Protein AF-A0A820QA56-F1 (afdb_monomer_lite)

Foldseek 3Di:
DDKDKDWDDDPPPQQAIWIWIWDADPVPRDIDTLDPDTDRRFADFPDKDADPVRQWIWTHGPPAFIWIAGRVVSDTPDGHHPDDPDD

Secondary structure (DSSP, 8-state):
-EEEEEEPPPSSS---B-EEEEEE-TTT--EEES-----TTBPPEEEEEE-TTSSEEEEEESSS-EEEEETTTTEEEEEEPS-----

InterPro domains:
  IPR039694 WD repeat-containing protein 11 [PTHR14593] (2-86)
  IPR057853 WDR11, second beta-propeller [PF23752] (3-78)

Radius of gyration: 13.82 Å; chains: 1; bounding box: 39×23×36 Å

pLDDT: mean 78.4, std 12.7, range [39.97, 91.62]

Sequence (87 aa):
MLLSWAYQTPGDGRLSVRNEIFMIHIQSGRQEPFRSEINHDESPIDSFKVSHTRNYLIILFRDQPFELWDLKTFTLIRRLPKKCPRI

Organism: NCBI:txid433720

Structure (mmCIF, N/CA/C/O backbone):
data_AF-A0A820QA56-F1
#
_entry.id   AF-A0A820QA56-F1
#
loop_
_atom_site.group_PDB
_atom_site.id
_atom_site.type_symbol
_atom_site.label_atom_id
_atom_site.label_alt_id
_atom_site.label_comp_id
_atom_site.label_asym_id
_atom_site.label_entity_id
_atom_site.label_seq_id
_atom_site.pdbx_PDB_ins_code
_atom_site.Cartn_x
_atom_site.Cartn_y
_atom_site.Cartn_z
_atom_site.occupancy
_atom_site.B_iso_or_equiv
_atom_site.auth_seq_id
_atom_site.auth_comp_id
_atom_site.auth_asym_id
_atom_site.auth_atom_id
_atom_site.pdbx_PDB_model_num
ATOM 1 N N . MET A 1 1 ? -6.736 8.715 9.567 1.00 58.22 1 MET A N 1
ATOM 2 C CA . MET A 1 1 ? -5.668 7.911 8.950 1.00 58.22 1 MET A CA 1
ATOM 3 C C . MET A 1 1 ? -5.344 8.549 7.621 1.00 58.22 1 MET A C 1
ATOM 5 O O . MET A 1 1 ? -6.258 8.720 6.821 1.00 58.22 1 MET A O 1
ATOM 9 N N . LEU A 1 2 ? -4.100 8.971 7.442 1.00 70.00 2 LEU A N 1
ATOM 10 C CA . LEU A 1 2 ? -3.589 9.478 6.176 1.00 70.00 2 LEU A CA 1
ATOM 11 C C . LEU A 1 2 ? -2.557 8.481 5.662 1.00 70.00 2 LEU A C 1
ATOM 13 O O . LEU A 1 2 ? -1.755 7.966 6.441 1.00 70.00 2 LEU A O 1
ATOM 17 N N . LEU A 1 3 ? -2.650 8.177 4.373 1.00 68.44 3 LEU A N 1
ATOM 18 C CA . LEU A 1 3 ? -1.724 7.302 3.675 1.00 68.44 3 LEU A CA 1
ATOM 19 C C . LEU A 1 3 ? -0.993 8.155 2.641 1.00 68.44 3 LEU A C 1
ATOM 21 O O . LEU A 1 3 ? -1.639 8.838 1.844 1.00 68.44 3 LEU A O 1
ATOM 25 N N . SER A 1 4 ? 0.331 8.136 2.680 1.00 75.19 4 SER A N 1
ATOM 26 C CA . SER A 1 4 ? 1.193 8.851 1.742 1.00 75.19 4 SER A CA 1
ATOM 27 C C . SER A 1 4 ? 2.264 7.912 1.200 1.00 75.19 4 SER A C 1
ATOM 29 O O . SER A 1 4 ? 2.541 6.857 1.778 1.00 75.19 4 SER A O 1
ATOM 31 N N . TRP A 1 5 ? 2.845 8.286 0.063 1.00 73.38 5 TRP A N 1
ATOM 32 C CA . TRP A 1 5 ? 3.900 7.513 -0.575 1.00 73.38 5 TRP A CA 1
ATOM 33 C C . TRP A 1 5 ? 4.956 8.413 -1.190 1.00 73.38 5 TRP A C 1
ATOM 35 O O . TRP A 1 5 ? 4.674 9.543 -1.590 1.00 73.38 5 TRP A O 1
ATOM 45 N N . ALA A 1 6 ? 6.164 7.872 -1.288 1.00 73.31 6 ALA A N 1
ATOM 46 C CA . ALA A 1 6 ? 7.269 8.452 -2.025 1.00 73.31 6 ALA A CA 1
ATOM 47 C C . ALA A 1 6 ? 8.121 7.325 -2.620 1.00 73.31 6 ALA A C 1
ATOM 49 O O . ALA A 1 6 ? 8.144 6.203 -2.107 1.00 73.31 6 ALA A O 1
ATOM 50 N N . TYR A 1 7 ? 8.827 7.634 -3.701 1.00 69.19 7 TYR A N 1
ATOM 51 C CA . TYR A 1 7 ? 9.876 6.777 -4.235 1.00 69.19 7 TYR A CA 1
ATOM 52 C C . TYR A 1 7 ? 11.085 7.632 -4.608 1.00 69.19 7 TYR A C 1
ATOM 54 O O . TYR A 1 7 ? 10.942 8.795 -4.990 1.00 69.19 7 TYR A O 1
ATOM 62 N N . GLN A 1 8 ? 12.280 7.062 -4.479 1.00 62.97 8 GLN A N 1
ATOM 63 C CA . GLN A 1 8 ? 13.515 7.701 -4.930 1.00 62.97 8 GL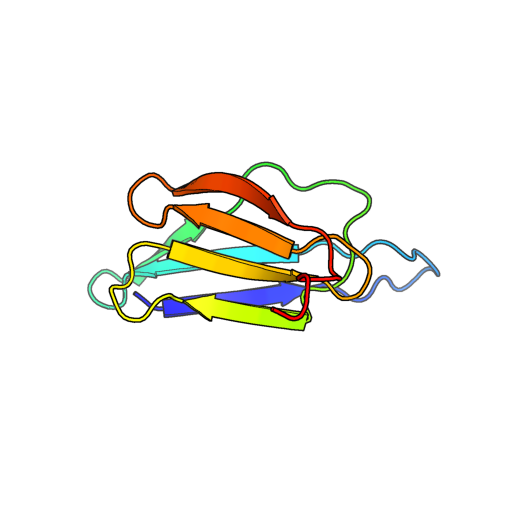N A CA 1
ATOM 64 C C . GLN A 1 8 ? 13.767 7.355 -6.399 1.00 62.97 8 GLN A C 1
ATOM 66 O O . GLN A 1 8 ? 13.710 6.183 -6.774 1.00 62.97 8 GLN A O 1
ATOM 71 N N . THR A 1 9 ? 14.071 8.357 -7.224 1.00 60.09 9 THR A N 1
ATOM 72 C CA . THR A 1 9 ? 14.559 8.139 -8.593 1.00 60.09 9 THR A CA 1
ATOM 73 C C . THR A 1 9 ? 16.040 7.741 -8.523 1.00 60.09 9 THR A C 1
ATOM 75 O O . THR A 1 9 ? 16.838 8.540 -8.029 1.00 60.09 9 THR A O 1
ATOM 78 N N . PRO A 1 10 ? 16.447 6.540 -8.971 1.00 59.12 10 PRO A N 1
ATOM 79 C CA . PRO A 1 10 ? 17.841 6.117 -8.893 1.00 59.12 10 PRO A CA 1
ATOM 80 C C . PRO A 1 10 ? 18.697 6.941 -9.862 1.00 59.12 10 PRO A C 1
ATOM 82 O O . PRO A 1 10 ? 18.384 7.019 -11.047 1.00 59.12 10 PRO A O 1
ATOM 85 N N . GLY A 1 11 ? 19.786 7.534 -9.371 1.00 56.69 11 GLY A N 1
ATOM 86 C CA . GLY A 1 11 ? 20.696 8.361 -10.176 1.00 56.69 11 GLY A CA 1
ATOM 87 C C . GLY A 1 11 ? 21.585 7.597 -11.168 1.00 56.69 11 GLY A C 1
ATOM 88 O O . GLY A 1 11 ? 22.269 8.236 -11.954 1.00 56.69 11 GLY A O 1
ATOM 89 N N . ASP A 1 12 ? 21.559 6.259 -11.162 1.00 59.00 12 ASP A N 1
ATOM 90 C CA . ASP A 1 12 ? 22.586 5.403 -11.790 1.00 59.00 12 ASP A CA 1
ATOM 91 C C . ASP A 1 12 ? 22.017 4.343 -12.758 1.00 59.00 12 ASP A C 1
ATOM 93 O O . ASP A 1 12 ? 22.451 3.193 -12.790 1.00 59.00 12 ASP A O 1
ATOM 97 N N . GLY A 1 13 ? 20.974 4.669 -13.530 1.00 55.91 13 GLY A N 1
ATOM 98 C CA . GLY A 1 13 ? 20.421 3.735 -14.532 1.00 55.91 13 GLY A CA 1
ATOM 99 C C . GLY A 1 13 ? 19.767 2.470 -13.949 1.00 55.91 13 GLY A C 1
ATOM 100 O O . GLY A 1 13 ? 19.401 1.555 -14.684 1.00 55.91 13 GLY A O 1
ATOM 101 N N . ARG A 1 14 ? 19.584 2.417 -12.625 1.00 56.12 14 ARG A N 1
ATOM 102 C CA . ARG A 1 14 ? 18.803 1.388 -11.935 1.00 56.12 14 ARG A CA 1
ATOM 103 C C . ARG A 1 14 ? 17.325 1.539 -12.310 1.00 56.12 14 ARG A C 1
ATOM 105 O O . ARG A 1 14 ? 16.734 2.589 -12.079 1.00 56.12 14 ARG A O 1
ATOM 112 N N . LEU A 1 15 ? 16.732 0.479 -12.860 1.00 60.28 15 LEU A N 1
ATOM 113 C CA . LEU A 1 15 ? 15.305 0.415 -13.221 1.00 60.28 15 LEU A CA 1
ATOM 114 C C . LEU A 1 15 ? 14.384 0.199 -12.003 1.00 60.28 15 LEU A C 1
ATOM 116 O O . LEU A 1 15 ? 13.177 0.408 -12.094 1.00 60.28 15 LEU A O 1
ATOM 120 N N . SER A 1 16 ? 14.957 -0.206 -10.868 1.00 66.25 16 SER A N 1
ATOM 121 C CA . SER A 1 16 ? 14.263 -0.502 -9.614 1.00 66.25 16 SER A CA 1
ATOM 122 C C . SER A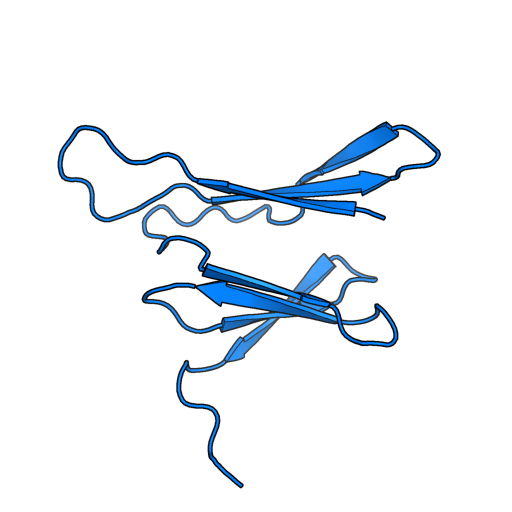 1 16 ? 14.176 0.733 -8.717 1.00 66.25 16 SER A C 1
ATOM 124 O O . SER A 1 16 ? 15.212 1.328 -8.398 1.00 66.25 16 SER A O 1
ATOM 126 N N . VAL A 1 17 ? 12.984 1.085 -8.237 1.00 76.19 17 VAL A N 1
ATOM 127 C CA . VAL A 1 17 ? 12.810 2.151 -7.238 1.00 76.19 17 VAL A CA 1
ATOM 128 C C . VAL A 1 17 ? 12.5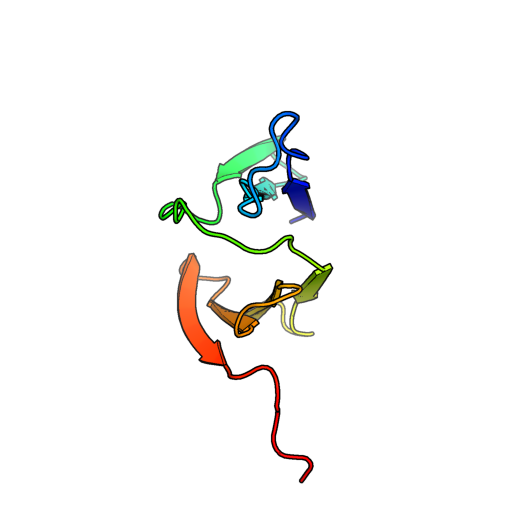27 1.568 -5.861 1.00 76.19 17 VAL A C 1
ATOM 130 O O . VAL A 1 17 ? 11.980 0.479 -5.733 1.00 76.19 17 VAL A O 1
ATOM 133 N N . ARG A 1 18 ? 12.882 2.307 -4.808 1.00 78.06 18 ARG A N 1
ATOM 134 C CA . ARG A 1 18 ? 12.489 1.971 -3.437 1.00 78.06 18 ARG A CA 1
ATOM 135 C C . ARG A 1 18 ? 11.196 2.701 -3.110 1.00 78.06 18 ARG A C 1
ATOM 137 O O . ARG A 1 18 ? 11.204 3.929 -3.037 1.00 78.06 18 ARG A O 1
ATOM 144 N N . ASN A 1 19 ? 10.113 1.956 -2.915 1.00 83.19 19 ASN A N 1
ATOM 145 C CA . ASN A 1 19 ? 8.852 2.523 -2.462 1.00 83.19 19 ASN A CA 1
ATOM 146 C C . ASN A 1 19 ? 8.773 2.495 -0.940 1.00 83.19 19 ASN A C 1
ATOM 148 O O . ASN A 1 19 ? 8.930 1.446 -0.316 1.00 83.19 19 ASN A O 1
ATOM 152 N N . GLU A 1 20 ? 8.463 3.641 -0.345 1.00 82.62 20 GLU A N 1
ATOM 153 C CA . GLU A 1 20 ? 8.216 3.742 1.089 1.00 82.62 20 GLU A CA 1
ATOM 154 C C . GLU A 1 20 ? 6.773 4.174 1.325 1.00 82.62 20 GLU A C 1
ATOM 156 O O . GLU A 1 20 ? 6.292 5.159 0.758 1.00 82.62 20 GLU A O 1
ATOM 161 N N . ILE A 1 21 ? 6.069 3.398 2.149 1.00 84.88 21 ILE A N 1
ATOM 162 C CA . ILE A 1 21 ? 4.655 3.609 2.446 1.00 84.88 21 ILE A CA 1
ATOM 163 C C . ILE A 1 21 ? 4.502 3.678 3.949 1.00 84.88 21 ILE A C 1
ATOM 165 O O . ILE A 1 21 ? 4.876 2.748 4.669 1.00 84.88 21 ILE A O 1
ATOM 169 N N . PHE A 1 22 ? 3.905 4.770 4.403 1.00 85.62 22 PHE A N 1
ATOM 170 C CA . PHE A 1 22 ? 3.672 5.018 5.810 1.00 85.62 22 PHE A CA 1
ATOM 171 C C . PHE A 1 22 ? 2.197 5.242 6.080 1.00 85.62 22 PHE A C 1
ATOM 173 O O . PHE A 1 22 ? 1.491 5.918 5.328 1.00 85.62 22 PHE A O 1
ATOM 180 N N . MET A 1 23 ? 1.750 4.697 7.204 1.00 84.75 23 MET A N 1
ATOM 181 C CA . MET A 1 23 ? 0.467 5.025 7.785 1.00 84.75 23 MET A CA 1
ATOM 182 C C . MET A 1 23 ? 0.654 6.065 8.880 1.00 84.75 23 MET A C 1
ATOM 184 O O . MET A 1 23 ? 1.455 5.877 9.793 1.00 84.75 23 MET A O 1
ATOM 188 N N . ILE A 1 24 ? -0.118 7.150 8.796 1.00 87.94 24 ILE A N 1
ATOM 189 C CA . ILE A 1 24 ? -0.076 8.235 9.773 1.00 87.94 24 ILE A CA 1
ATOM 190 C C . ILE A 1 24 ? -1.424 8.348 10.487 1.00 87.94 24 ILE A C 1
ATOM 192 O O . ILE A 1 24 ? -2.492 8.565 9.888 1.00 87.94 24 ILE A O 1
ATOM 196 N N . HIS A 1 25 ? -1.370 8.242 11.810 1.00 83.88 25 HIS A N 1
ATOM 197 C CA . HIS A 1 25 ? -2.490 8.509 12.697 1.00 83.88 25 HIS A CA 1
ATOM 198 C C . HIS A 1 25 ? -2.581 10.013 12.959 1.00 83.88 25 HIS A C 1
ATOM 200 O O . HIS A 1 25 ? -1.882 10.543 13.808 1.00 83.88 25 HIS A O 1
ATOM 206 N N . ILE A 1 26 ? -3.477 10.704 12.248 1.00 84.06 26 ILE A N 1
ATOM 207 C CA . ILE A 1 26 ? -3.643 12.170 12.339 1.00 84.06 26 ILE A CA 1
ATOM 208 C C . ILE A 1 26 ? -3.815 12.669 13.785 1.00 84.06 26 ILE A C 1
ATOM 210 O O . ILE A 1 26 ? -3.260 13.698 14.140 1.00 84.06 26 ILE A O 1
ATOM 214 N N . GLN A 1 27 ? -4.576 11.950 14.617 1.00 87.31 27 GLN A N 1
ATOM 215 C CA . GLN A 1 27 ? -4.866 12.385 15.989 1.00 87.31 27 GLN A CA 1
ATOM 216 C C . GLN A 1 27 ? -3.659 12.275 16.928 1.00 87.31 27 GLN A C 1
ATOM 218 O O . GLN A 1 27 ? -3.521 13.098 17.823 1.00 87.31 27 GLN A O 1
ATOM 223 N N . SER A 1 28 ? -2.804 11.265 16.745 1.00 88.94 28 SER A N 1
ATOM 224 C CA . SER A 1 28 ? -1.655 11.011 17.625 1.00 88.94 28 SER A CA 1
ATOM 225 C C . SER A 1 28 ? -0.312 11.411 17.015 1.00 88.94 28 SER A C 1
ATOM 227 O O . SER A 1 28 ? 0.701 11.365 17.701 1.00 88.94 28 SER A O 1
ATOM 229 N N . GLY A 1 29 ? -0.274 11.734 15.720 1.00 87.44 29 GLY A N 1
ATOM 230 C CA . GLY A 1 29 ? 0.958 11.939 14.958 1.00 87.44 29 GLY A CA 1
ATOM 231 C C . GLY A 1 29 ? 1.788 10.667 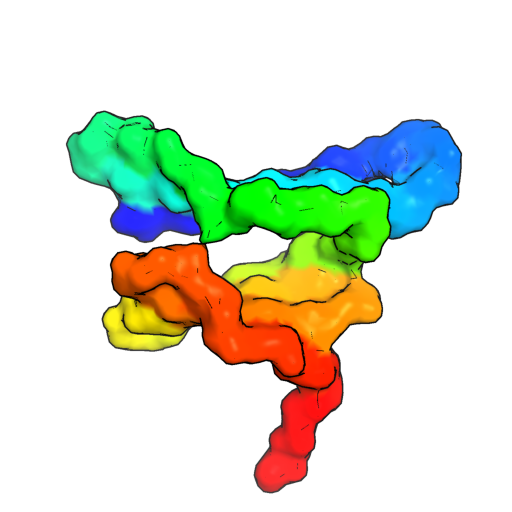14.746 1.00 87.44 29 GLY A C 1
ATOM 232 O O . GLY A 1 29 ? 2.861 10.742 14.156 1.00 87.44 29 GLY A O 1
ATOM 233 N N . ARG A 1 30 ? 1.322 9.495 15.204 1.00 88.00 30 ARG A N 1
ATOM 234 C CA . ARG A 1 30 ? 2.081 8.242 15.105 1.00 88.00 30 ARG A CA 1
ATOM 235 C C . ARG A 1 30 ? 2.233 7.819 13.643 1.00 88.00 30 ARG A C 1
ATOM 237 O O . ARG A 1 30 ? 1.232 7.726 12.929 1.00 88.00 30 ARG A O 1
ATOM 244 N N . GLN A 1 31 ? 3.466 7.529 13.240 1.00 87.25 31 GLN A N 1
ATOM 245 C CA . GLN A 1 31 ? 3.823 7.022 11.918 1.00 87.25 31 GLN A CA 1
ATOM 246 C C . GLN A 1 31 ? 4.289 5.571 12.029 1.00 87.25 31 GLN A C 1
ATOM 248 O O . GLN A 1 31 ? 5.147 5.261 12.851 1.00 87.25 31 GLN A O 1
ATOM 253 N N . GLU A 1 32 ? 3.744 4.698 11.186 1.00 86.75 32 GLU A N 1
ATOM 254 C CA . GLU A 1 32 ? 4.118 3.283 11.135 1.00 86.75 32 GLU A CA 1
ATOM 255 C C . GLU A 1 32 ? 4.371 2.859 9.680 1.00 86.75 32 GLU A C 1
ATOM 257 O O . GLU A 1 32 ? 3.612 3.260 8.788 1.00 86.75 32 GLU A O 1
ATOM 262 N N . PRO A 1 33 ? 5.441 2.092 9.397 1.00 84.38 33 PRO A N 1
ATOM 263 C CA . PRO A 1 33 ? 5.677 1.562 8.059 1.00 84.38 33 PRO A CA 1
ATOM 264 C C . PRO A 1 33 ? 4.565 0.573 7.690 1.00 84.38 33 PRO A C 1
ATOM 266 O O . PRO A 1 33 ? 4.253 -0.336 8.453 1.00 84.38 33 PRO A O 1
ATOM 269 N N . PHE A 1 34 ? 3.960 0.757 6.515 1.00 83.38 34 PHE A N 1
ATOM 270 C CA . PHE A 1 34 ? 2.835 -0.063 6.053 1.00 83.38 34 PHE A CA 1
ATOM 271 C C . PHE A 1 34 ? 3.291 -1.355 5.358 1.00 83.38 34 PHE A C 1
ATOM 273 O O . PHE A 1 34 ? 2.621 -2.377 5.458 1.00 83.38 34 PHE A O 1
ATOM 280 N N . ARG A 1 35 ? 4.433 -1.319 4.655 1.00 79.69 35 ARG A N 1
ATOM 281 C CA . ARG A 1 35 ? 5.057 -2.486 4.005 1.00 79.69 35 ARG A CA 1
ATOM 282 C C . ARG A 1 35 ? 6.413 -2.757 4.642 1.00 79.69 35 ARG A C 1
ATOM 284 O O . ARG A 1 35 ? 7.268 -1.877 4.662 1.00 79.69 35 ARG A O 1
ATOM 291 N N . SER A 1 36 ? 6.598 -3.973 5.149 1.00 65.44 36 SER A N 1
ATOM 292 C CA . SER A 1 36 ? 7.852 -4.414 5.776 1.00 65.44 36 SER A CA 1
ATOM 293 C C . SER A 1 36 ? 8.795 -5.104 4.784 1.00 65.44 36 SER A C 1
ATOM 295 O O . SER A 1 36 ? 10.010 -5.030 4.940 1.00 65.44 36 SER A O 1
ATOM 297 N N . GLU A 1 37 ? 8.251 -5.747 3.746 1.00 64.56 37 GLU A N 1
ATOM 298 C CA . GLU A 1 37 ? 9.025 -6.445 2.715 1.00 64.56 37 GLU A CA 1
ATOM 299 C C . GLU A 1 37 ? 9.303 -5.512 1.533 1.00 64.56 37 GLU A C 1
ATOM 301 O O . GLU A 1 37 ? 8.511 -5.401 0.597 1.00 64.56 37 GLU A O 1
ATOM 306 N N . ILE A 1 38 ? 10.430 -4.805 1.602 1.00 63.34 38 ILE A N 1
ATOM 307 C CA . ILE A 1 38 ? 10.932 -3.982 0.500 1.00 63.34 38 ILE A CA 1
ATOM 308 C C . ILE A 1 38 ? 11.648 -4.919 -0.473 1.00 63.34 38 ILE A C 1
ATOM 310 O O . ILE A 1 38 ? 12.762 -5.370 -0.203 1.00 63.34 38 ILE A O 1
ATOM 314 N N . ASN A 1 39 ? 11.013 -5.229 -1.603 1.00 64.75 39 ASN A N 1
ATOM 315 C CA . ASN A 1 39 ? 11.688 -5.973 -2.660 1.00 64.75 39 ASN A CA 1
ATOM 316 C C . ASN A 1 39 ? 12.730 -5.069 -3.335 1.00 64.75 39 ASN A C 1
ATOM 318 O O . ASN A 1 39 ? 12.502 -3.881 -3.551 1.00 64.75 39 ASN A O 1
ATOM 322 N N . HIS A 1 40 ? 13.892 -5.624 -3.679 1.00 60.72 40 HIS A N 1
ATOM 323 C CA . HIS A 1 40 ? 14.974 -4.853 -4.303 1.00 60.72 40 HIS A CA 1
ATOM 324 C C . HIS A 1 40 ? 14.669 -4.403 -5.741 1.00 60.72 40 HIS A C 1
ATOM 326 O O . HIS A 1 40 ? 15.402 -3.570 -6.268 1.00 60.72 40 HIS A O 1
ATOM 332 N N . ASP A 1 41 ? 13.605 -4.932 -6.351 1.00 69.62 41 ASP A N 1
ATOM 333 C CA . ASP A 1 41 ? 13.259 -4.739 -7.760 1.00 69.62 41 ASP A CA 1
ATOM 334 C C . ASP A 1 41 ? 11.796 -4.283 -7.912 1.00 69.62 41 ASP A C 1
ATOM 336 O O . ASP A 1 41 ? 10.964 -4.941 -8.537 1.00 69.62 41 ASP A O 1
ATOM 340 N N . GLU A 1 42 ? 11.425 -3.192 -7.235 1.00 76.31 42 GLU A N 1
ATOM 341 C CA . GLU A 1 42 ? 10.065 -2.650 -7.299 1.00 76.31 42 GLU A CA 1
ATOM 342 C C . GLU A 1 42 ? 9.894 -1.615 -8.409 1.00 76.31 42 GLU A C 1
ATOM 344 O O . GLU A 1 42 ? 10.753 -0.766 -8.660 1.00 76.31 42 GLU A O 1
ATOM 349 N N . SER A 1 43 ? 8.725 -1.656 -9.048 1.00 81.94 43 SER A N 1
ATOM 350 C CA . SER A 1 43 ? 8.291 -0.587 -9.942 1.00 81.94 43 SER A CA 1
ATOM 351 C C . SER A 1 43 ? 7.782 0.613 -9.138 1.00 81.94 43 SER A C 1
ATOM 353 O O . SER A 1 43 ? 7.290 0.437 -8.021 1.00 81.94 43 SER A O 1
ATOM 355 N N . PRO A 1 44 ? 7.813 1.834 -9.697 1.00 83.31 44 PRO A N 1
ATOM 356 C CA . PRO A 1 44 ? 7.218 2.992 -9.042 1.00 83.31 44 PRO A CA 1
ATOM 357 C C . PRO A 1 44 ? 5.741 2.784 -8.748 1.00 83.31 44 PRO A C 1
ATOM 359 O O . PRO A 1 44 ? 4.995 2.294 -9.604 1.00 83.31 44 PRO A O 1
ATOM 362 N N . ILE A 1 45 ? 5.316 3.199 -7.555 1.00 86.19 45 ILE A N 1
ATOM 363 C CA . ILE A 1 45 ? 3.893 3.306 -7.258 1.00 86.19 45 ILE A CA 1
ATOM 364 C C . ILE A 1 45 ? 3.291 4.413 -8.119 1.00 86.19 45 ILE A C 1
ATOM 366 O O . ILE A 1 45 ? 3.737 5.562 -8.108 1.00 86.19 45 ILE A O 1
ATOM 370 N N . ASP A 1 46 ? 2.258 4.040 -8.856 1.00 86.44 46 ASP A N 1
ATOM 371 C CA . ASP A 1 46 ? 1.448 4.941 -9.655 1.00 86.44 46 ASP A CA 1
ATOM 372 C C . ASP A 1 46 ? 0.360 5.596 -8.797 1.00 86.44 46 ASP A C 1
ATOM 374 O O . ASP A 1 46 ? 0.215 6.817 -8.773 1.00 86.44 46 ASP A O 1
ATOM 378 N N . SER A 1 47 ? -0.390 4.789 -8.041 1.00 84.69 47 SER A N 1
ATOM 379 C CA . SER A 1 47 ? -1.496 5.292 -7.229 1.00 84.69 47 SER A CA 1
ATOM 380 C C . SER A 1 47 ? -1.930 4.338 -6.114 1.00 84.69 47 SER A C 1
ATOM 382 O O . SER A 1 47 ? -1.609 3.151 -6.099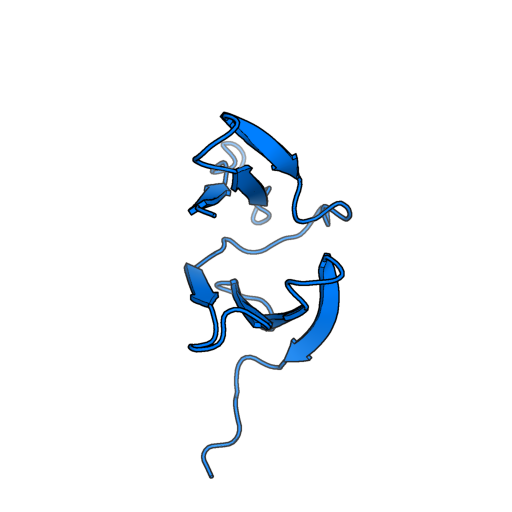 1.00 84.69 47 SER A O 1
ATOM 384 N N . PHE A 1 48 ? -2.714 4.878 -5.179 1.00 87.50 48 PHE A N 1
ATOM 385 C CA . PHE A 1 48 ? -3.377 4.138 -4.108 1.00 87.50 48 PHE A CA 1
ATOM 386 C C . PHE A 1 48 ? -4.882 4.324 -4.175 1.00 87.50 48 PHE A C 1
ATOM 388 O O . PHE A 1 48 ? -5.375 5.427 -4.430 1.00 87.50 48 PHE A O 1
ATOM 395 N N . LYS A 1 49 ? -5.628 3.261 -3.879 1.00 87.88 49 LYS A N 1
ATOM 396 C CA . LYS A 1 49 ? -7.086 3.314 -3.759 1.00 87.88 49 LYS A CA 1
ATOM 397 C C . LYS A 1 49 ? -7.527 2.625 -2.483 1.00 87.88 49 LYS A C 1
ATOM 399 O O . LYS A 1 49 ? -7.347 1.424 -2.318 1.00 87.88 49 LYS A O 1
ATOM 404 N N . VAL A 1 50 ? -8.135 3.392 -1.589 1.00 88.56 50 VAL A N 1
ATOM 405 C CA . VAL A 1 50 ? -8.768 2.863 -0.381 1.00 88.56 50 VAL A CA 1
ATOM 406 C C . VAL A 1 50 ? -10.223 2.542 -0.708 1.00 88.56 50 VAL A C 1
ATOM 408 O O . VAL A 1 50 ? -10.915 3.338 -1.342 1.00 88.56 50 VAL A O 1
ATOM 411 N N . SER A 1 51 ? -10.690 1.370 -0.285 1.00 87.62 51 SER A N 1
ATOM 412 C CA . SER A 1 51 ? -12.106 0.994 -0.360 1.00 87.62 51 SER A CA 1
ATOM 413 C C . SER A 1 51 ? -12.997 2.000 0.375 1.00 87.62 51 SER A C 1
ATOM 415 O O . SER A 1 51 ? -12.586 2.609 1.362 1.00 87.62 51 SER A O 1
ATOM 417 N N . HIS A 1 52 ? -14.252 2.134 -0.058 1.00 84.62 52 HIS A N 1
ATOM 418 C CA . HIS A 1 52 ? -15.205 3.059 0.565 1.00 84.62 52 HIS A CA 1
ATOM 419 C C . HIS A 1 52 ? -15.379 2.802 2.073 1.00 84.62 52 HIS A C 1
ATOM 421 O O . HIS A 1 52 ? -15.419 3.735 2.870 1.00 84.62 52 HIS A O 1
ATOM 427 N N . THR A 1 53 ? -15.389 1.529 2.478 1.00 89.44 53 THR A N 1
ATOM 428 C CA . THR A 1 53 ? -15.506 1.115 3.883 1.00 89.44 53 THR A CA 1
ATOM 429 C C . THR A 1 53 ? -14.182 1.145 4.650 1.00 89.44 53 THR A C 1
ATOM 431 O O . THR A 1 53 ? -14.165 0.797 5.825 1.00 89.44 53 THR A O 1
ATOM 434 N N . ARG A 1 54 ? -13.070 1.536 4.008 1.00 84.56 54 ARG A N 1
ATOM 435 C CA . ARG A 1 54 ? -11.716 1.602 4.592 1.00 84.56 54 ARG A CA 1
ATOM 436 C C . ARG A 1 54 ? -11.192 0.279 5.167 1.00 84.56 54 ARG A C 1
ATOM 438 O O . ARG A 1 54 ? -10.300 0.295 6.005 1.00 84.56 54 ARG A O 1
ATOM 445 N N . ASN A 1 55 ? -11.712 -0.854 4.698 1.00 88.69 55 ASN A N 1
ATOM 446 C CA . ASN A 1 55 ? -11.231 -2.180 5.105 1.00 88.69 55 ASN A CA 1
ATOM 447 C C . ASN A 1 55 ? -10.100 -2.687 4.203 1.00 88.69 55 ASN A C 1
ATOM 449 O O . ASN A 1 55 ? -9.258 -3.454 4.641 1.00 88.69 55 ASN A O 1
ATOM 453 N N . TYR A 1 56 ? -10.076 -2.240 2.949 1.00 91.25 56 TYR A N 1
ATOM 454 C CA . TYR A 1 56 ? -9.119 -2.681 1.938 1.00 91.25 56 TYR A CA 1
ATOM 455 C C . TYR A 1 56 ? -8.398 -1.512 1.279 1.00 91.25 56 TYR A C 1
ATOM 457 O O . TYR A 1 56 ? -8.982 -0.432 1.107 1.00 91.25 56 TYR A O 1
ATOM 465 N N . LEU A 1 57 ? -7.165 -1.769 0.854 1.00 90.81 57 LEU A N 1
ATOM 466 C CA . LEU A 1 57 ? -6.322 -0.873 0.074 1.00 90.81 57 LEU A CA 1
ATOM 467 C C . LEU A 1 57 ? -5.799 -1.605 -1.161 1.00 90.81 57 LEU A C 1
ATOM 469 O O . LEU A 1 57 ? -5.331 -2.733 -1.058 1.00 90.81 57 LEU A O 1
ATOM 473 N N . ILE A 1 58 ? -5.835 -0.944 -2.313 1.00 91.12 58 ILE A N 1
ATOM 474 C CA . ILE A 1 58 ? -5.142 -1.387 -3.520 1.00 91.12 58 ILE A CA 1
ATOM 475 C C . ILE A 1 58 ? -3.972 -0.446 -3.786 1.00 91.12 58 ILE A C 1
ATOM 477 O O . ILE A 1 58 ? -4.146 0.777 -3.802 1.00 91.12 58 ILE A O 1
ATOM 481 N N . ILE A 1 59 ? -2.801 -1.030 -4.015 1.00 90.00 59 ILE A N 1
ATOM 482 C CA . ILE A 1 59 ? -1.581 -0.340 -4.433 1.00 90.00 59 ILE A CA 1
ATOM 483 C C . ILE A 1 59 ? -1.354 -0.651 -5.905 1.00 90.00 59 ILE A C 1
ATOM 485 O O . ILE A 1 59 ? -1.270 -1.820 -6.293 1.00 90.00 59 ILE A O 1
ATOM 489 N N . LEU A 1 60 ? -1.285 0.395 -6.724 1.00 88.56 60 LEU A N 1
ATOM 490 C CA . LEU A 1 60 ? -1.056 0.280 -8.152 1.00 88.56 60 LEU A CA 1
ATOM 491 C C . LEU A 1 60 ? 0.397 0.598 -8.473 1.00 88.56 60 LEU A C 1
ATOM 493 O O . LEU A 1 60 ? 0.873 1.694 -8.190 1.00 88.56 60 LEU A O 1
ATOM 497 N N . PHE A 1 61 ? 1.083 -0.348 -9.103 1.00 87.12 61 PHE A N 1
ATOM 498 C CA . PHE A 1 61 ? 2.460 -0.188 -9.556 1.00 87.12 61 PHE A CA 1
ATOM 499 C C . PHE A 1 61 ? 2.506 0.034 -11.067 1.00 87.12 61 PHE A C 1
ATOM 501 O O . PHE A 1 61 ? 1.682 -0.511 -11.808 1.00 87.12 61 PHE A O 1
ATOM 508 N N . ARG A 1 62 ? 3.497 0.800 -11.538 1.00 83.94 62 ARG A N 1
ATOM 509 C CA . ARG A 1 62 ? 3.637 1.107 -12.967 1.00 83.94 62 ARG A CA 1
ATOM 510 C C . ARG A 1 62 ? 3.856 -0.111 -13.829 1.00 83.94 62 ARG A C 1
ATOM 512 O O . ARG A 1 62 ? 3.201 -0.176 -14.855 1.00 83.94 62 ARG A O 1
ATOM 519 N N . ASP A 1 63 ? 4.712 -1.052 -13.422 1.00 82.19 63 ASP A N 1
ATOM 520 C CA . ASP A 1 63 ? 5.132 -2.219 -14.221 1.00 82.19 63 ASP A CA 1
ATOM 521 C C . ASP A 1 63 ? 4.876 -3.574 -13.550 1.00 82.19 63 ASP A C 1
ATOM 523 O O . ASP A 1 63 ? 5.073 -4.621 -14.161 1.00 82.19 63 ASP A O 1
ATOM 527 N N . GLN A 1 64 ? 4.287 -3.564 -12.353 1.00 84.44 64 GLN A N 1
ATOM 528 C CA . GLN A 1 64 ? 4.006 -4.758 -11.556 1.00 84.44 64 GLN A CA 1
ATOM 529 C C . GLN A 1 64 ? 2.502 -5.011 -11.358 1.00 84.44 64 GLN A C 1
ATOM 531 O O . GLN A 1 64 ? 1.684 -4.108 -11.564 1.00 84.44 64 GLN A O 1
ATOM 536 N N . PRO A 1 65 ? 2.113 -6.250 -10.990 1.00 85.94 65 PRO A N 1
ATOM 537 C CA . PRO A 1 65 ? 0.769 -6.561 -10.511 1.00 85.94 65 PRO A CA 1
ATOM 538 C C . PRO A 1 65 ? 0.355 -5.641 -9.356 1.00 85.94 65 PRO A C 1
ATOM 540 O O . PRO A 1 65 ? 1.183 -5.248 -8.539 1.00 85.94 65 PRO A O 1
ATOM 543 N N . PHE A 1 66 ? -0.934 -5.332 -9.263 1.00 89.25 66 PHE A N 1
ATOM 544 C CA . PHE A 1 66 ? -1.477 -4.564 -8.150 1.00 89.25 66 PHE A CA 1
ATOM 545 C C . PHE A 1 66 ? -1.433 -5.384 -6.866 1.00 89.25 66 PHE A C 1
ATOM 547 O O . PHE A 1 66 ? -1.592 -6.603 -6.896 1.00 89.25 66 PHE A O 1
ATOM 554 N N . GLU A 1 67 ? -1.297 -4.729 -5.724 1.00 90.81 67 GLU A N 1
ATOM 555 C CA . GLU A 1 67 ? -1.363 -5.397 -4.428 1.00 90.81 67 GLU A CA 1
ATOM 556 C C . GLU A 1 67 ? -2.650 -5.017 -3.697 1.00 90.81 67 GLU A C 1
ATOM 558 O O . GLU A 1 67 ? -2.931 -3.836 -3.509 1.00 90.81 67 GLU A O 1
ATOM 563 N N . LEU A 1 68 ? -3.426 -6.015 -3.274 1.00 90.69 68 LEU A N 1
ATOM 564 C CA . LEU A 1 68 ? -4.602 -5.856 -2.424 1.00 90.69 68 LEU A CA 1
ATOM 565 C C . LEU A 1 68 ? -4.219 -6.159 -0.976 1.00 90.69 68 LEU A C 1
ATOM 567 O O . LEU A 1 68 ? -3.784 -7.268 -0.671 1.00 90.69 68 LEU A O 1
ATOM 571 N N . TRP A 1 69 ? -4.444 -5.197 -0.095 1.00 91.62 69 TRP A N 1
ATOM 572 C CA . TRP A 1 69 ? -4.096 -5.243 1.318 1.00 91.62 69 TRP A CA 1
ATOM 573 C C . TRP A 1 69 ? -5.337 -5.133 2.201 1.00 91.62 69 TRP A C 1
ATOM 575 O O . TRP A 1 69 ? -6.270 -4.387 1.884 1.00 91.62 69 TRP A O 1
ATOM 585 N N . ASP A 1 70 ? -5.321 -5.844 3.325 1.00 90.31 70 ASP A N 1
ATOM 586 C CA . ASP A 1 70 ? -6.242 -5.627 4.439 1.00 90.31 70 ASP A CA 1
ATOM 587 C C . ASP A 1 70 ? -5.708 -4.482 5.311 1.00 90.31 70 ASP A C 1
ATOM 589 O O . ASP A 1 70 ? -4.573 -4.525 5.786 1.00 90.31 70 ASP A O 1
ATOM 593 N N . LEU A 1 71 ? -6.520 -3.446 5.523 1.00 87.88 71 LEU A N 1
ATOM 594 C CA . LEU A 1 71 ? -6.163 -2.287 6.345 1.00 87.88 71 LEU A CA 1
ATOM 595 C C . LEU A 1 71 ? -6.333 -2.531 7.849 1.00 87.88 71 LEU A C 1
ATOM 597 O O . LEU A 1 71 ? -5.812 -1.746 8.636 1.00 87.88 71 LEU A O 1
ATOM 601 N N . LYS A 1 72 ? -7.059 -3.574 8.269 1.00 86.06 72 LYS A N 1
ATOM 602 C CA . LYS A 1 72 ? -7.219 -3.909 9.694 1.00 86.06 72 LYS A CA 1
ATOM 603 C C . LYS A 1 72 ? -6.011 -4.656 10.234 1.00 86.06 72 LYS A C 1
ATOM 605 O O . LYS A 1 72 ? -5.566 -4.382 11.343 1.00 86.06 72 LYS A O 1
ATOM 610 N N . THR A 1 73 ? -5.519 -5.615 9.458 1.00 86.69 73 THR A N 1
ATOM 611 C CA . THR A 1 73 ? -4.412 -6.498 9.844 1.00 86.69 73 THR A CA 1
ATOM 612 C C . THR A 1 73 ? -3.093 -6.117 9.194 1.00 86.69 73 THR A C 1
ATOM 614 O O . THR A 1 73 ? -2.072 -6.676 9.576 1.00 86.69 73 THR A O 1
ATOM 617 N N . PHE A 1 74 ? -3.097 -5.177 8.241 1.00 85.62 74 PHE A N 1
ATOM 618 C CA . PHE A 1 74 ? -1.907 -4.755 7.497 1.00 85.62 74 PHE A CA 1
ATOM 619 C C . PHE A 1 74 ? -1.250 -5.900 6.726 1.00 85.62 74 PHE A C 1
ATOM 621 O O . PHE A 1 74 ? -0.029 -5.991 6.625 1.00 85.62 74 PHE A O 1
ATOM 628 N N . THR A 1 75 ? -2.066 -6.798 6.177 1.00 88.25 75 THR A N 1
ATOM 629 C CA . THR A 1 75 ? -1.585 -7.988 5.473 1.00 88.25 75 THR A CA 1
ATOM 630 C C . THR A 1 75 ? -1.877 -7.910 3.984 1.00 88.25 75 THR A C 1
ATOM 632 O O . THR A 1 75 ? -2.950 -7.477 3.553 1.00 88.25 75 THR A O 1
ATOM 635 N N . LEU A 1 76 ? -0.919 -8.366 3.178 1.00 89.56 76 LEU A N 1
ATOM 636 C CA . LEU A 1 76 ? -1.117 -8.556 1.749 1.00 89.56 76 LEU A CA 1
ATOM 637 C C . LEU A 1 76 ? -2.089 -9.722 1.542 1.00 89.56 76 LEU A C 1
ATOM 639 O O . LEU A 1 76 ? -1.778 -10.866 1.864 1.00 89.56 76 LEU A O 1
ATOM 643 N N . ILE A 1 77 ? -3.258 -9.439 0.976 1.00 90.19 77 ILE A N 1
ATOM 644 C CA . ILE A 1 77 ? -4.263 -10.455 0.652 1.00 90.19 77 ILE A CA 1
ATOM 645 C C . ILE A 1 77 ? -3.884 -11.152 -0.652 1.00 90.19 77 ILE A C 1
ATOM 647 O O . ILE A 1 77 ? -3.943 -12.378 -0.758 1.00 90.19 77 ILE A O 1
ATOM 651 N N . ARG A 1 78 ? -3.554 -10.369 -1.688 1.00 89.44 78 ARG A N 1
ATOM 652 C CA . ARG A 1 78 ? -3.292 -10.907 -3.028 1.00 89.44 78 ARG A CA 1
ATOM 653 C C . ARG A 1 78 ? -2.557 -9.917 -3.926 1.00 89.44 78 ARG A C 1
ATOM 655 O O . ARG A 1 78 ? -2.808 -8.718 -3.867 1.00 89.44 78 ARG A O 1
ATOM 662 N N . ARG A 1 79 ? -1.744 -10.448 -4.845 1.00 89.06 79 ARG A N 1
ATOM 663 C CA . ARG A 1 79 ? -1.248 -9.723 -6.024 1.00 89.06 79 ARG A CA 1
ATOM 664 C C . ARG A 1 79 ? -2.176 -9.974 -7.216 1.00 89.06 79 ARG A C 1
ATOM 666 O O . ARG A 1 79 ? -2.359 -11.120 -7.623 1.00 89.06 79 ARG A O 1
ATOM 673 N N . LEU A 1 80 ? -2.804 -8.926 -7.736 1.00 86.00 80 LEU A N 1
ATOM 674 C CA . LEU A 1 80 ? -3.738 -8.979 -8.859 1.00 86.00 80 LEU A CA 1
ATOM 675 C C . LEU A 1 80 ? -3.015 -8.592 -10.154 1.00 86.00 80 LEU A C 1
ATOM 677 O O . LEU A 1 80 ? -2.331 -7.569 -10.178 1.00 86.00 80 LEU A O 1
ATOM 681 N N . PRO A 1 81 ? -3.159 -9.354 -11.249 1.00 81.94 81 PRO A N 1
ATOM 682 C CA . PRO A 1 81 ? -2.568 -8.965 -12.522 1.00 81.94 81 PRO A CA 1
ATOM 683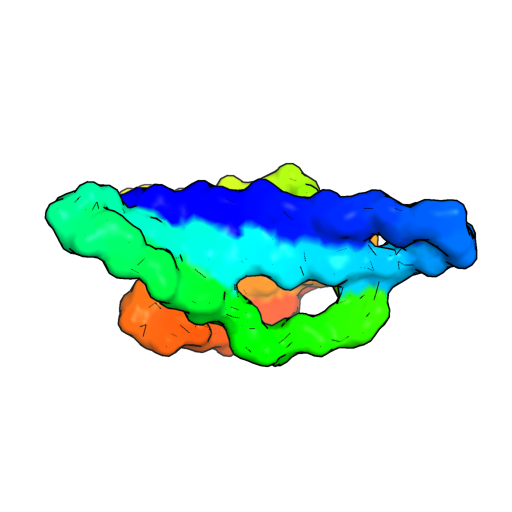 C C . PRO A 1 81 ? -3.124 -7.607 -12.970 1.00 81.94 81 PRO A C 1
ATOM 685 O O . PRO A 1 81 ? -4.299 -7.313 -12.762 1.00 81.94 81 PRO A O 1
ATOM 688 N N . LYS A 1 82 ? -2.301 -6.797 -13.648 1.00 68.69 82 LYS A N 1
ATOM 689 C CA . LYS A 1 82 ? -2.722 -5.487 -14.183 1.00 68.69 82 LYS A CA 1
ATOM 690 C C . LYS A 1 82 ? -3.977 -5.554 -15.058 1.00 68.69 82 LYS A C 1
ATOM 692 O O . LYS A 1 82 ? -4.739 -4.595 -15.141 1.00 68.69 82 LYS A O 1
ATOM 697 N N . LYS A 1 83 ? -4.177 -6.682 -15.745 1.00 63.97 83 LYS A N 1
ATOM 698 C CA . LYS A 1 83 ? -5.398 -6.965 -16.495 1.00 63.97 83 LYS A CA 1
ATOM 699 C C . LYS A 1 83 ? -6.454 -7.483 -15.522 1.00 63.97 83 LYS A C 1
ATOM 701 O O . LYS A 1 83 ? -6.573 -8.689 -15.325 1.00 63.97 83 LYS A O 1
ATOM 706 N N . CYS A 1 84 ? -7.235 -6.576 -14.941 1.00 48.50 84 CYS A N 1
ATOM 707 C CA . CYS A 1 84 ? -8.546 -6.961 -14.433 1.00 48.50 84 CYS A CA 1
ATOM 708 C C . CYS A 1 84 ? -9.371 -7.450 -15.634 1.00 48.50 84 CYS A C 1
ATOM 710 O O . CYS A 1 84 ? -9.444 -6.718 -16.629 1.00 48.50 84 CYS A O 1
ATOM 712 N N . PRO A 1 85 ? -9.953 -8.662 -15.600 1.00 48.25 85 PRO A N 1
ATOM 713 C CA . PRO A 1 85 ? -10.873 -9.067 -16.647 1.00 48.25 85 PRO A CA 1
ATOM 714 C C . PRO A 1 85 ? -11.988 -8.022 -16.706 1.00 48.25 85 PRO A C 1
ATOM 716 O O . PRO A 1 85 ? -12.613 -7.709 -15.693 1.00 48.25 85 PRO A O 1
ATOM 719 N N . ARG A 1 86 ? -12.170 -7.421 -17.886 1.00 48.38 86 ARG A N 1
ATOM 720 C CA . ARG A 1 86 ? -13.381 -6.661 -18.182 1.00 48.38 86 ARG A CA 1
ATOM 721 C C . ARG A 1 86 ? -14.518 -7.675 -18.111 1.00 48.38 86 ARG A C 1
ATOM 723 O O . ARG A 1 86 ? -14.509 -8.623 -18.893 1.00 48.38 86 ARG A O 1
ATOM 730 N N . ILE A 1 87 ? -15.375 -7.525 -17.107 1.00 39.97 87 ILE A N 1
ATOM 731 C CA . ILE A 1 87 ? -16.647 -8.244 -17.015 1.00 39.97 87 ILE A CA 1
ATOM 732 C C . ILE A 1 87 ? -17.578 -7.660 -18.074 1.00 39.97 87 ILE A C 1
ATOM 734 O O . ILE A 1 87 ? -17.528 -6.417 -18.242 1.00 39.97 87 ILE A O 1
#